Protein 1YX7 (pdb70)

Nearest PDB structures (foldseek):
  1yx7-assembly1_A  TM=1.012E+00  e=3.973E-13  Haemopis marmorata
  1yx8-assembly1_A  TM=9.160E-01  e=2.090E-09  Haemopis marmorata

Structure (mmCIF, N/CA/C/O backbone):
data_1YX7
#
_entry.id   1YX7
#
_cell.length_a   1.000
_cell.length_b   1.000
_cell.length_c   1.000
_cell.angle_alpha   90.00
_cell.angle_beta   90.00
_cell.angle_gamma   90.00
#
_symmetry.space_group_name_H-M   'P 1'
#
loop_
_atom_site.group_PDB
_atom_site.id
_atom_site.type_symbol
_atom_site.label_atom_id
_atom_site.label_alt_id
_atom_site.label_comp_id
_atom_site.label_asym_id
_atom_site.label_entity_id
_atom_site.label_seq_id
_atom_site.pdbx_PDB_ins_code
_atom_site.Cartn_x
_atom_site.Cartn_y
_atom_site.Cartn_z
_atom_site.occupancy
_atom_site.B_iso_or_equiv
_atom_site.auth_seq_id
_atom_site.auth_comp_id
_atom_site.auth_asym_id
_atom_site.auth_atom_id
_atom_site.pdbx_PDB_model_num
ATOM 1 N N . MET A 1 1 ? 111.242 21.903 -5.150 1.00 3.91 1 MET A N 1
ATOM 2 C CA . MET A 1 1 ? 111.182 22.435 -3.763 1.00 3.05 1 MET A CA 1
ATOM 3 C C . MET A 1 1 ? 110.811 21.340 -2.768 1.00 3.02 1 MET A C 1
ATOM 4 O O . MET A 1 1 ? 111.357 21.277 -1.667 1.00 3.52 1 MET A O 1
ATOM 20 N N . ALA A 1 2 ? 109.879 20.479 -3.164 1.00 3.08 2 ALA A N 1
ATOM 21 C CA . ALA A 1 2 ? 109.435 19.387 -2.308 1.00 3.58 2 ALA A CA 1
ATOM 22 C C . ALA A 1 2 ? 110.618 18.708 -1.626 1.00 3.25 2 ALA A C 1
ATOM 23 O O . ALA A 1 2 ? 111.715 18.646 -2.181 1.00 3.61 2 ALA A O 1
ATOM 30 N N . CYS A 1 3 ? 110.387 18.199 -0.420 1.00 3.12 3 CYS A N 1
ATOM 31 C CA . CYS A 1 3 ? 111.434 17.523 0.337 1.00 3.19 3 CYS A CA 1
ATOM 32 C C . CYS A 1 3 ? 112.784 18.201 0.123 1.00 2.69 3 CYS A C 1
ATOM 33 O O . CYS A 1 3 ? 112.852 19.403 -0.133 1.00 2.84 3 CYS A O 1
ATOM 41 N N . LYS A 1 4 ? 113.855 17.422 0.229 1.00 2.76 4 LYS A N 1
ATOM 42 C CA . LYS A 1 4 ? 115.203 17.947 0.046 1.00 2.88 4 LYS A CA 1
ATOM 43 C C . LYS A 1 4 ? 116.198 16.817 -0.201 1.00 2.49 4 LYS A C 1
ATOM 44 O O . LYS A 1 4 ? 115.836 15.760 -0.717 1.00 2.94 4 LYS A O 1
ATOM 63 N N . VAL A 1 5 ? 117.453 17.049 0.170 1.00 2.34 5 VAL A N 1
ATOM 64 C CA . VAL A 1 5 ? 118.500 16.052 -0.011 1.00 2.51 5 VAL A CA 1
ATOM 65 C C . VAL A 1 5 ? 118.857 15.384 1.312 1.00 2.00 5 VAL A C 1
ATOM 66 O O . VAL A 1 5 ? 119.035 16.054 2.329 1.00 2.76 5 VAL A O 1
ATOM 79 N N . LYS A 1 6 ? 118.960 14.059 1.291 1.00 1.42 6 LYS A N 1
ATOM 80 C CA . LYS A 1 6 ? 119.295 13.299 2.489 1.00 1.64 6 LYS A CA 1
ATOM 81 C C . LYS A 1 6 ? 118.846 11.848 2.356 1.00 1.42 6 LYS A C 1
ATOM 82 O O . LYS A 1 6 ? 119.501 10.936 2.861 1.00 1.34 6 LYS A O 1
ATOM 101 N N . ALA A 1 7 ? 117.724 11.641 1.673 1.00 1.47 7 ALA A N 1
ATOM 102 C CA . ALA A 1 7 ? 117.186 10.303 1.472 1.00 1.45 7 ALA A CA 1
ATOM 103 C C . ALA A 1 7 ? 118.102 9.468 0.584 1.00 1.31 7 ALA A C 1
ATOM 104 O O . ALA A 1 7 ? 117.799 8.317 0.272 1.00 1.42 7 ALA A O 1
ATOM 111 N N . GLU A 1 8 ? 119.223 10.056 0.179 1.00 1.15 8 GLU A N 1
ATOM 112 C CA . GLU A 1 8 ? 120.182 9.364 -0.673 1.00 1.08 8 GLU A CA 1
ATOM 113 C C . GLU A 1 8 ? 120.465 7.963 -0.145 1.00 0.95 8 GLU A C 1
ATOM 114 O O . GLU A 1 8 ? 120.916 7.089 -0.884 1.00 0.93 8 GLU A O 1
ATOM 126 N N . LEU A 1 9 ? 120.190 7.758 1.138 1.00 0.92 9 LEU A N 1
ATOM 127 C CA . LEU A 1 9 ? 120.406 6.467 1.771 1.00 0.82 9 LEU A CA 1
ATOM 128 C C . LEU A 1 9 ? 119.374 5.461 1.287 1.00 0.80 9 LEU A C 1
ATOM 129 O O . LEU A 1 9 ? 119.616 4.254 1.280 1.00 0.75 9 LEU A O 1
ATOM 145 N N . GLU A 1 10 ? 118.220 5.975 0.892 1.00 0.87 10 GLU A N 1
ATOM 146 C CA . GLU A 1 10 ? 117.130 5.142 0.410 1.00 0.89 10 GLU A CA 1
ATOM 147 C C . GLU A 1 10 ? 117.458 4.522 -0.946 1.00 0.84 10 GLU A C 1
ATOM 148 O O . GLU A 1 10 ? 116.876 3.508 -1.333 1.00 0.90 10 GLU A O 1
ATOM 160 N N . ALA A 1 11 ? 118.385 5.140 -1.665 1.00 0.82 11 ALA A N 1
ATOM 161 C CA . ALA A 1 11 ? 118.781 4.654 -2.980 1.00 0.82 11 ALA A CA 1
ATOM 162 C C . ALA A 1 11 ? 119.564 3.358 -2.875 1.00 0.73 11 ALA A C 1
ATOM 163 O O . ALA A 1 11 ? 119.211 2.348 -3.486 1.00 0.72 11 ALA A O 1
ATOM 170 N N . ALA A 1 12 ? 120.625 3.399 -2.094 1.00 0.70 12 ALA A N 1
ATOM 171 C CA . ALA A 1 12 ? 121.474 2.237 -1.893 1.00 0.66 12 ALA A CA 1
ATOM 172 C C . ALA A 1 12 ? 120.722 1.136 -1.172 1.00 0.62 12 ALA A C 1
ATOM 173 O O . ALA A 1 12 ? 120.828 -0.037 -1.520 1.00 0.65 12 ALA A O 1
ATOM 180 N N . PHE A 1 13 ? 119.951 1.527 -0.176 1.00 0.62 13 PHE A N 1
ATOM 181 C CA . PHE A 1 13 ? 119.165 0.578 0.593 1.00 0.65 13 PHE A CA 1
ATOM 182 C C . PHE A 1 13 ? 118.143 -0.103 -0.306 1.00 0.71 13 PHE A C 1
ATOM 183 O O . PHE A 1 13 ? 118.091 -1.335 -0.401 1.00 0.74 13 PHE A O 1
ATOM 200 N N . LYS A 1 14 ? 117.337 0.719 -0.969 1.00 0.76 14 LYS A N 1
ATOM 201 C CA . LYS A 1 14 ? 116.309 0.225 -1.871 1.00 0.84 14 LYS A CA 1
ATOM 202 C C . LYS A 1 14 ? 116.939 -0.540 -3.026 1.00 0.84 14 LYS A C 1
ATOM 203 O O . LYS A 1 14 ? 116.286 -1.355 -3.673 1.00 0.92 14 LYS A O 1
ATOM 222 N N . LYS A 1 15 ? 118.218 -0.277 -3.273 1.00 0.79 15 LYS A N 1
ATOM 223 C CA . LYS A 1 15 ? 118.938 -0.951 -4.343 1.00 0.83 15 LYS A CA 1
ATOM 224 C C . LYS A 1 15 ? 119.841 -2.033 -3.770 1.00 0.78 15 LYS A C 1
ATOM 225 O O . LYS A 1 15 ? 120.205 -2.985 -4.459 1.00 0.86 15 LYS A O 1
ATOM 244 N N . LEU A 1 16 ? 120.191 -1.880 -2.498 1.00 0.70 16 LEU A N 1
ATOM 245 C CA . LEU A 1 16 ? 121.042 -2.845 -1.823 1.00 0.73 16 LEU A CA 1
ATOM 246 C C . LEU A 1 16 ? 120.256 -4.109 -1.503 1.00 0.79 16 LEU A C 1
ATOM 247 O O . LEU A 1 16 ? 120.714 -5.216 -1.771 1.00 0.95 16 LEU A O 1
ATOM 263 N N . ASP A 1 17 ? 119.061 -3.945 -0.947 1.00 0.79 17 ASP A N 1
ATOM 264 C CA . ASP A 1 17 ? 118.230 -5.099 -0.626 1.00 0.90 17 ASP A CA 1
ATOM 265 C C . ASP A 1 17 ? 116.766 -4.823 -0.932 1.00 0.98 17 ASP A C 1
ATOM 266 O O . ASP A 1 17 ? 115.896 -5.006 -0.080 1.00 1.67 17 ASP A O 1
ATOM 275 N N . ALA A 1 18 ? 116.498 -4.397 -2.160 1.00 1.10 18 ALA A N 1
ATOM 276 C CA . ALA A 1 18 ? 115.139 -4.118 -2.582 1.00 1.25 18 ALA A CA 1
ATOM 277 C C . ALA A 1 18 ? 114.361 -5.416 -2.699 1.00 1.27 18 ALA A C 1
ATOM 278 O O . ALA A 1 18 ? 113.150 -5.457 -2.483 1.00 1.48 18 ALA A O 1
ATOM 285 N N . ASN A 1 19 ? 115.080 -6.482 -3.033 1.00 1.08 19 ASN A N 1
ATOM 286 C CA . ASN A 1 19 ? 114.480 -7.795 -3.171 1.00 1.10 19 ASN A CA 1
ATOM 287 C C . ASN A 1 19 ? 115.457 -8.893 -2.763 1.00 1.02 19 ASN A C 1
ATOM 288 O O . ASN A 1 19 ? 115.049 -9.993 -2.393 1.00 1.07 19 ASN A O 1
ATOM 299 N N . GLY A 1 20 ? 116.748 -8.586 -2.831 1.00 0.95 20 GLY A N 1
ATOM 300 C CA . GLY A 1 20 ? 117.763 -9.556 -2.462 1.00 0.98 20 GLY A CA 1
ATOM 301 C C . GLY A 1 20 ? 117.401 -10.968 -2.880 1.00 1.07 20 GLY A C 1
ATOM 302 O O . GLY A 1 20 ? 116.500 -11.580 -2.308 1.00 1.16 20 GLY A O 1
ATOM 306 N N . ASP A 1 21 ? 118.108 -11.487 -3.878 1.00 1.14 21 ASP A N 1
ATOM 307 C CA . ASP A 1 21 ? 117.861 -12.832 -4.368 1.00 1.26 21 ASP A CA 1
ATOM 308 C C . ASP A 1 21 ? 119.147 -13.471 -4.877 1.00 1.35 21 ASP A C 1
ATOM 309 O O . ASP A 1 21 ? 119.440 -14.629 -4.577 1.00 1.44 21 ASP A O 1
ATOM 318 N N . GLY A 1 22 ? 119.909 -12.706 -5.646 1.00 1.35 22 GLY A N 1
ATOM 319 C CA . GLY A 1 22 ? 121.157 -13.202 -6.190 1.00 1.45 22 GLY A CA 1
ATOM 320 C C . GLY A 1 22 ? 121.953 -12.103 -6.856 1.00 1.43 22 GLY A C 1
ATOM 321 O O . GLY A 1 22 ? 122.615 -12.329 -7.869 1.00 1.56 22 GLY A O 1
ATOM 325 N N . TYR A 1 23 ? 121.881 -10.905 -6.286 1.00 1.29 23 TYR A N 1
ATOM 326 C CA . TYR A 1 23 ? 122.594 -9.757 -6.830 1.00 1.28 23 TYR A CA 1
ATOM 327 C C . TYR A 1 23 ? 123.387 -9.036 -5.745 1.00 1.17 23 TYR A C 1
ATOM 328 O O . TYR A 1 23 ? 122.820 -8.478 -4.807 1.00 1.23 23 TYR A O 1
ATOM 346 N N . VAL A 1 24 ? 124.705 -9.062 -5.889 1.00 1.10 24 VAL A N 1
ATOM 347 C CA . VAL A 1 24 ? 125.604 -8.425 -4.944 1.00 1.00 24 VAL A CA 1
ATOM 348 C C . VAL A 1 24 ? 125.079 -7.069 -4.505 1.00 0.88 24 VAL A C 1
ATOM 349 O O . VAL A 1 24 ? 124.907 -6.158 -5.315 1.00 0.90 24 VAL A O 1
ATOM 362 N N . THR A 1 25 ? 124.825 -6.951 -3.213 1.00 0.79 25 THR A N 1
ATOM 363 C CA . THR A 1 25 ? 124.314 -5.715 -2.637 1.00 0.69 25 THR A CA 1
ATOM 364 C C . THR A 1 25 ? 124.765 -5.553 -1.190 1.00 0.63 25 THR A C 1
ATOM 365 O O . THR A 1 25 ? 125.633 -6.283 -0.712 1.00 0.66 25 THR A O 1
ATOM 376 N N . ALA A 1 26 ? 124.164 -4.590 -0.496 1.00 0.58 26 ALA A N 1
ATOM 377 C CA . ALA A 1 26 ? 124.498 -4.333 0.900 1.00 0.56 26 ALA A CA 1
ATOM 378 C C . ALA A 1 26 ? 124.498 -5.630 1.696 1.00 0.60 26 ALA A C 1
ATOM 379 O O . ALA A 1 26 ? 125.075 -5.708 2.785 1.00 0.61 26 ALA A O 1
ATOM 386 N N . LEU A 1 27 ? 123.855 -6.653 1.137 1.00 0.65 27 LEU A N 1
ATOM 387 C CA . LEU A 1 27 ? 123.791 -7.952 1.786 1.00 0.73 27 LEU A CA 1
ATOM 388 C C . LEU A 1 27 ? 125.150 -8.291 2.376 1.00 0.72 27 LEU A C 1
ATOM 389 O O . LEU A 1 27 ? 125.260 -9.088 3.306 1.00 0.79 27 LEU A O 1
ATOM 405 N N . GLU A 1 28 ? 126.177 -7.646 1.835 1.00 0.66 28 GLU A N 1
ATOM 406 C CA . GLU A 1 28 ? 127.536 -7.818 2.301 1.00 0.66 28 GLU A CA 1
ATOM 407 C C . GLU A 1 28 ? 127.936 -6.578 3.083 1.00 0.60 28 GLU A C 1
ATOM 408 O O . GLU A 1 28 ? 128.763 -6.627 4.004 1.00 0.62 28 GLU A O 1
ATOM 420 N N . LEU A 1 29 ? 127.306 -5.464 2.719 1.00 0.54 29 LEU A N 1
ATOM 421 C CA . LEU A 1 29 ? 127.550 -4.201 3.392 1.00 0.50 29 LEU A CA 1
ATOM 422 C C . LEU A 1 29 ? 127.328 -4.397 4.876 1.00 0.55 29 LEU A C 1
ATOM 423 O O . LEU A 1 29 ? 128.018 -3.812 5.712 1.00 0.56 29 LEU A O 1
ATOM 439 N N . GLN A 1 30 ? 126.372 -5.261 5.188 1.00 0.63 30 GLN A N 1
ATOM 440 C CA . GLN A 1 30 ? 126.063 -5.587 6.570 1.00 0.72 30 GLN A CA 1
ATOM 441 C C . GLN A 1 30 ? 127.282 -6.228 7.208 1.00 0.74 30 GLN A C 1
ATOM 442 O O . GLN A 1 30 ? 127.652 -5.920 8.343 1.00 0.78 30 GLN A O 1
ATOM 456 N N . THR A 1 31 ? 127.926 -7.092 6.437 1.00 0.73 31 THR A N 1
ATOM 457 C CA . THR A 1 31 ? 129.132 -7.758 6.880 1.00 0.78 31 THR A CA 1
ATOM 458 C C . THR A 1 31 ? 130.231 -6.726 6.975 1.00 0.74 31 THR A C 1
ATOM 459 O O . THR A 1 31 ? 131.038 -6.721 7.907 1.00 0.80 31 THR A O 1
ATOM 470 N N . PHE A 1 32 ? 130.221 -5.820 6.011 1.00 0.66 32 PHE A N 1
ATOM 471 C CA . PHE A 1 32 ? 131.186 -4.738 5.985 1.00 0.64 32 PHE A CA 1
ATOM 472 C C . PHE A 1 32 ? 130.971 -3.855 7.201 1.00 0.68 32 PHE A C 1
ATOM 473 O O . PHE A 1 32 ? 131.914 -3.494 7.911 1.00 0.74 32 PHE A O 1
ATOM 490 N N . MET A 1 33 ? 129.708 -3.535 7.440 1.00 0.70 33 MET A N 1
ATOM 491 C CA . MET A 1 33 ? 129.323 -2.715 8.575 1.00 0.76 33 MET A CA 1
ATOM 492 C C . MET A 1 33 ? 129.573 -3.468 9.869 1.00 0.85 33 MET A C 1
ATOM 493 O O . MET A 1 33 ? 129.968 -2.883 10.877 1.00 0.93 33 MET A O 1
ATOM 507 N N . VAL A 1 34 ? 129.361 -4.776 9.824 1.00 0.85 34 VAL A N 1
ATOM 508 C CA . VAL A 1 34 ? 129.590 -5.617 10.991 1.00 0.96 34 VAL A CA 1
ATOM 509 C C . VAL A 1 34 ? 131.077 -5.879 11.153 1.00 0.98 34 VAL A C 1
ATOM 510 O O . VAL A 1 34 ? 131.591 -5.967 12.268 1.00 1.06 34 VAL A O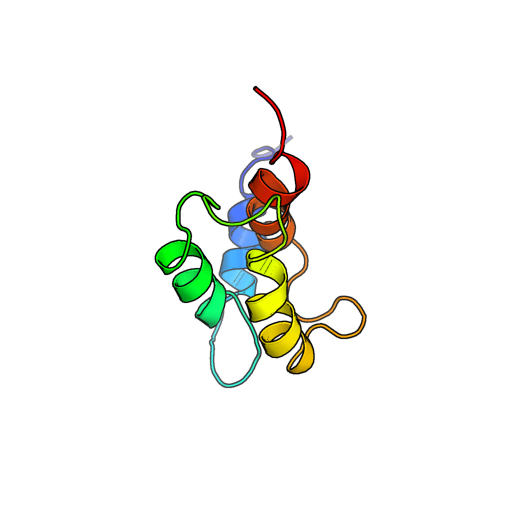 1
ATOM 523 N N . THR A 1 35 ? 131.765 -5.977 10.023 1.00 0.91 35 THR A N 1
ATOM 524 C CA . THR A 1 35 ? 133.201 -6.199 10.021 1.00 0.96 35 THR A CA 1
ATOM 525 C C . THR A 1 35 ? 133.925 -4.895 10.331 1.00 0.92 35 THR A C 1
ATOM 526 O O . THR A 1 35 ? 135.046 -4.895 10.839 1.00 0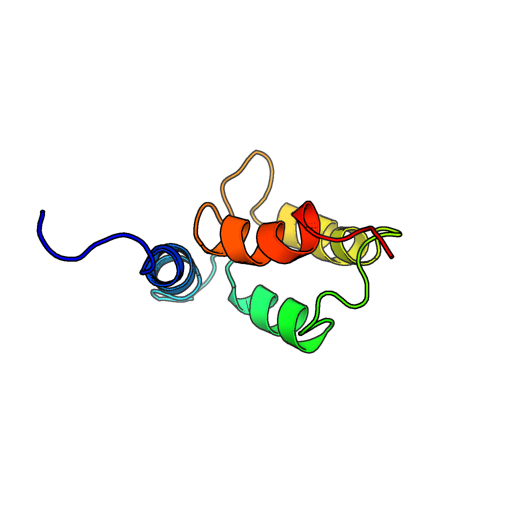.99 35 THR A O 1
ATOM 537 N N . LEU A 1 36 ? 133.261 -3.783 10.027 1.00 0.83 36 LEU A N 1
ATOM 538 C CA . LEU A 1 36 ? 133.814 -2.461 10.275 1.00 0.83 36 LEU A CA 1
ATOM 539 C C . LEU A 1 36 ? 132.707 -1.414 10.291 1.00 0.80 36 LEU A C 1
ATOM 540 O O . LEU A 1 36 ? 132.684 -0.504 9.462 1.00 0.74 36 LEU A O 1
ATOM 556 N N . ASP A 1 37 ? 131.787 -1.558 11.237 1.00 0.90 37 ASP A N 1
ATOM 557 C CA . ASP A 1 37 ? 130.665 -0.633 11.367 1.00 0.95 37 ASP A CA 1
ATOM 558 C C . ASP A 1 37 ? 131.146 0.811 11.389 1.00 1.00 37 ASP A C 1
ATOM 559 O O . ASP A 1 37 ? 130.389 1.734 11.087 1.00 1.06 37 ASP A O 1
ATOM 568 N N . ALA A 1 38 ? 132.408 0.999 11.747 1.00 1.01 38 ALA A N 1
ATOM 569 C CA . ALA A 1 38 ? 132.993 2.332 11.808 1.00 1.09 38 ALA A CA 1
ATOM 570 C C . ALA A 1 38 ? 134.193 2.442 10.876 1.00 0.99 38 ALA A C 1
ATOM 571 O O . ALA A 1 38 ? 135.112 3.224 11.120 1.00 1.07 38 ALA A O 1
ATOM 578 N N . TYR A 1 39 ? 134.179 1.652 9.808 1.00 0.84 39 TYR A N 1
ATOM 579 C CA . TYR A 1 39 ? 135.268 1.660 8.841 1.00 0.81 39 TYR A CA 1
ATOM 580 C C . TYR A 1 39 ? 136.616 1.622 9.551 1.00 0.98 39 TYR A C 1
ATOM 581 O O . TYR A 1 39 ? 137.647 1.956 8.969 1.00 1.04 39 TYR A O 1
ATOM 599 N N . LYS A 1 40 ? 136.599 1.214 10.815 1.00 1.17 40 LYS A N 1
ATOM 600 C CA . LYS A 1 40 ? 137.817 1.134 11.609 1.00 1.42 40 LYS A CA 1
ATOM 601 C C . LYS A 1 40 ? 138.748 0.046 11.081 1.00 1.51 40 LYS A C 1
ATOM 602 O O . LYS A 1 40 ? 139.324 -0.718 11.855 1.00 1.88 40 LYS A O 1
ATOM 621 N N . ALA A 1 41 ? 138.892 -0.020 9.760 1.00 1.58 41 ALA A N 1
ATOM 622 C CA . ALA A 1 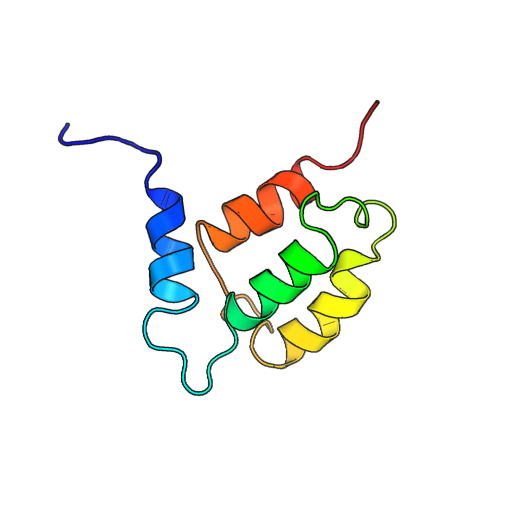41 ? 139.755 -1.018 9.140 1.00 1.99 41 ALA A CA 1
ATOM 623 C C . ALA A 1 41 ? 140.125 -0.632 7.709 1.00 1.75 41 ALA A C 1
ATOM 624 O O . ALA A 1 41 ? 140.578 -1.472 6.932 1.00 2.21 41 ALA A O 1
ATOM 63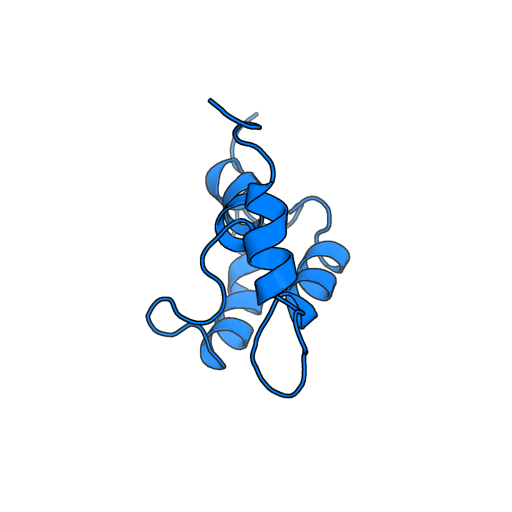1 N N . LEU A 1 42 ? 139.933 0.638 7.364 1.00 1.2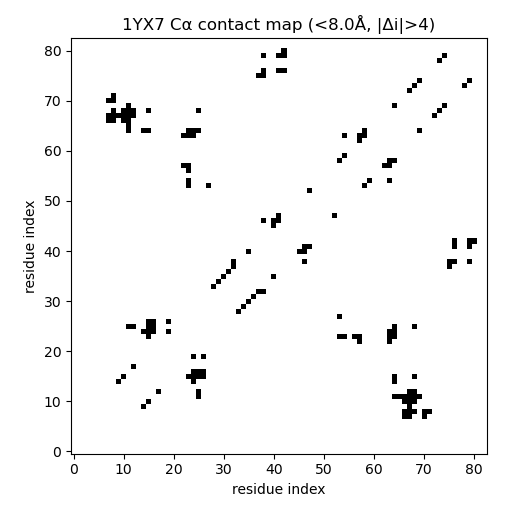8 42 LEU A N 1
ATOM 632 C CA . LEU A 1 42 ? 140.253 1.117 6.028 1.00 1.28 42 LEU A CA 1
ATOM 633 C C . LEU A 1 42 ? 141.691 1.627 5.959 1.00 1.44 42 LEU A C 1
ATOM 634 O O . LEU A 1 42 ? 142.636 0.882 6.220 1.00 2.31 42 LEU A O 1
ATOM 650 N N . SER A 1 43 ? 141.849 2.899 5.607 1.00 1.61 43 SER A N 1
ATOM 651 C CA . SER A 1 43 ? 143.172 3.505 5.507 1.00 2.31 43 SER A CA 1
ATOM 652 C C . SER A 1 43 ? 144.158 2.564 4.829 1.00 2.04 43 SER A C 1
ATOM 653 O O . SER A 1 43 ? 144.398 2.654 3.625 1.00 2.17 43 SER A O 1
ATOM 661 N N . LYS A 1 44 ? 144.728 1.668 5.618 1.00 1.82 44 LYS A N 1
ATOM 662 C CA . LYS A 1 44 ? 145.700 0.705 5.113 1.00 1.83 44 LYS A CA 1
ATOM 663 C C . LYS A 1 44 ? 145.215 0.055 3.826 1.00 1.61 44 LYS A C 1
ATOM 664 O O . LYS A 1 44 ? 145.968 -0.073 2.861 1.00 2.09 44 LYS A O 1
ATOM 683 N N . ASP A 1 45 ? 143.953 -0.345 3.824 1.00 1.45 45 ASP A N 1
ATOM 684 C CA . ASP A 1 45 ? 143.342 -0.983 2.659 1.00 1.52 45 ASP A CA 1
ATOM 685 C C . ASP A 1 45 ? 142.749 -2.339 3.018 1.00 1.34 45 ASP A C 1
ATOM 686 O O . ASP A 1 45 ? 142.531 -3.184 2.149 1.00 1.60 45 ASP A O 1
ATOM 695 N N . LYS A 1 46 ? 142.486 -2.538 4.300 1.00 1.10 46 LYS A N 1
ATOM 696 C CA . LYS A 1 46 ? 141.912 -3.790 4.777 1.00 1.08 46 LYS A CA 1
ATOM 697 C C . LYS A 1 46 ? 140.437 -3.874 4.410 1.00 0.96 46 LYS A C 1
ATOM 698 O O . LYS A 1 46 ? 139.767 -4.865 4.701 1.00 1.20 46 LYS A O 1
ATOM 717 N N . VAL A 1 47 ? 139.939 -2.824 3.767 1.00 0.87 47 VAL A N 1
ATOM 718 C CA . VAL A 1 47 ? 138.545 -2.773 3.355 1.00 0.85 47 VAL A CA 1
ATOM 719 C C . VAL A 1 47 ? 138.368 -3.331 1.947 1.00 0.85 47 VAL A C 1
ATOM 720 O O . VAL A 1 47 ? 137.374 -3.995 1.651 1.00 0.85 47 VAL A O 1
ATOM 733 N N . LYS A 1 48 ? 139.337 -3.054 1.081 1.00 0.97 48 LYS A N 1
ATOM 734 C CA . LYS A 1 48 ? 139.290 -3.524 -0.298 1.00 1.09 48 LYS A CA 1
ATOM 735 C C . LYS A 1 48 ? 139.683 -4.992 -0.392 1.00 1.08 48 LYS A C 1
ATOM 736 O O . LYS A 1 48 ? 139.229 -5.713 -1.280 1.00 1.13 48 LYS A O 1
ATOM 755 N N . GLU A 1 49 ? 140.528 -5.428 0.531 1.00 1.09 49 GLU A N 1
ATOM 756 C CA . GLU A 1 49 ? 140.981 -6.813 0.555 1.00 1.20 49 GLU A CA 1
ATOM 757 C C . GLU A 1 49 ? 139.794 -7.760 0.659 1.00 1.09 49 GLU A C 1
ATOM 758 O O . GLU A 1 49 ? 139.881 -8.929 0.284 1.00 1.18 49 GLU A O 1
ATOM 770 N N . ALA A 1 50 ? 138.685 -7.242 1.171 1.00 0.96 50 ALA A N 1
ATOM 771 C CA . ALA A 1 50 ? 137.472 -8.034 1.325 1.00 0.97 50 ALA A CA 1
ATOM 772 C C . ALA A 1 50 ? 136.435 -7.644 0.283 1.00 0.87 50 ALA A C 1
ATOM 773 O O . ALA A 1 50 ? 135.665 -8.479 -0.193 1.00 0.95 50 ALA A O 1
ATOM 780 N N . SER A 1 51 ? 136.426 -6.368 -0.067 1.00 0.79 51 SER A N 1
ATOM 781 C CA . SER A 1 51 ? 135.492 -5.850 -1.054 1.00 0.81 51 SER A CA 1
ATOM 782 C C . SER A 1 51 ? 135.926 -6.235 -2.461 1.00 0.83 51 SER A C 1
ATOM 783 O O . SER A 1 51 ? 135.096 -6.483 -3.336 1.00 0.90 51 SER A O 1
ATOM 791 N N . ALA A 1 52 ? 137.234 -6.286 -2.665 1.00 0.87 52 ALA A N 1
ATOM 792 C CA . ALA A 1 52 ? 137.791 -6.644 -3.963 1.00 0.95 52 ALA A CA 1
ATOM 793 C C . ALA A 1 52 ? 137.283 -8.003 -4.408 1.00 0.90 52 ALA A C 1
ATOM 794 O O . ALA A 1 52 ? 136.999 -8.222 -5.586 1.00 0.97 52 ALA A O 1
ATOM 801 N N . LYS A 1 53 ? 137.160 -8.904 -3.451 1.00 0.85 53 LYS A N 1
ATOM 802 C CA . LYS A 1 53 ? 136.671 -10.244 -3.721 1.00 0.91 53 LYS A CA 1
ATOM 803 C C . LYS A 1 53 ? 135.159 -10.225 -3.868 1.00 0.94 53 LYS A C 1
ATOM 804 O O . LYS A 1 53 ? 134.584 -10.977 -4.656 1.00 1.03 53 LYS A O 1
ATOM 823 N N . LEU A 1 54 ? 134.529 -9.348 -3.102 1.00 0.95 54 LEU A N 1
ATOM 824 C CA . LEU A 1 54 ? 133.085 -9.199 -3.129 1.00 1.09 54 LEU A CA 1
ATOM 825 C C . LEU A 1 54 ? 132.654 -8.395 -4.346 1.00 1.14 54 LEU A C 1
ATOM 826 O O . LEU A 1 54 ? 131.556 -8.580 -4.872 1.00 1.31 54 LEU A O 1
ATOM 842 N N . ILE A 1 55 ? 133.528 -7.500 -4.783 1.00 1.05 55 ILE A N 1
ATOM 843 C CA . ILE A 1 55 ? 133.248 -6.657 -5.938 1.00 1.19 55 ILE A CA 1
ATOM 844 C C . ILE A 1 55 ? 133.425 -7.426 -7.241 1.00 1.18 55 ILE A C 1
ATOM 845 O O . ILE A 1 55 ? 132.880 -7.049 -8.277 1.00 1.27 55 ILE A O 1
ATOM 861 N N . LYS A 1 56 ? 134.191 -8.506 -7.181 1.00 1.14 56 LYS A N 1
ATOM 862 C CA . LYS A 1 56 ? 134.443 -9.329 -8.353 1.00 1.24 56 LYS A CA 1
ATOM 863 C C . LYS A 1 56 ? 133.194 -10.112 -8.744 1.00 1.23 56 LYS A C 1
ATOM 864 O O . LYS A 1 56 ? 133.134 -10.711 -9.818 1.00 1.34 56 LYS A O 1
ATOM 883 N N . MET A 1 57 ? 132.201 -10.105 -7.862 1.00 1.16 57 MET A N 1
ATOM 884 C CA . MET A 1 57 ? 130.958 -10.815 -8.105 1.00 1.26 57 MET A CA 1
ATOM 885 C C . MET A 1 57 ? 129.894 -9.883 -8.676 1.00 1.31 57 MET A C 1
ATOM 886 O O . MET A 1 57 ? 128.791 -10.316 -9.011 1.00 1.49 57 MET A O 1
ATOM 900 N N . ALA A 1 58 ? 130.229 -8.601 -8.783 1.00 1.27 58 ALA A N 1
ATOM 901 C CA . ALA A 1 58 ? 129.294 -7.613 -9.312 1.00 1.44 58 ALA A CA 1
ATOM 902 C C . ALA A 1 58 ? 129.982 -6.282 -9.604 1.00 1.27 58 ALA A C 1
ATOM 903 O O . ALA A 1 58 ? 129.560 -5.540 -10.491 1.00 1.45 58 ALA A O 1
ATOM 910 N N . ASP A 1 59 ? 131.034 -5.977 -8.850 1.00 1.27 59 ASP A N 1
ATOM 911 C CA . ASP A 1 59 ? 131.764 -4.733 -9.030 1.00 1.45 59 ASP A CA 1
ATOM 912 C C . ASP A 1 59 ? 132.965 -4.923 -9.952 1.00 1.55 59 ASP A C 1
ATOM 913 O O . ASP A 1 59 ? 134.050 -5.296 -9.505 1.00 2.05 59 ASP A O 1
ATOM 922 N N . LYS A 1 60 ? 132.767 -4.658 -11.239 1.00 1.46 60 LYS A N 1
ATOM 923 C CA . LYS A 1 60 ? 133.837 -4.792 -12.222 1.00 1.97 60 LYS A CA 1
ATOM 924 C C . LYS A 1 60 ? 134.069 -3.471 -12.948 1.00 1.89 60 LYS A C 1
ATOM 925 O O . LYS A 1 60 ? 135.178 -3.186 -13.401 1.00 2.23 60 LYS A O 1
ATOM 944 N N . ASN A 1 61 ? 133.015 -2.668 -13.053 1.00 1.60 61 ASN A N 1
ATOM 945 C CA . ASN A 1 61 ? 133.103 -1.376 -13.722 1.00 1.72 61 ASN A CA 1
ATOM 946 C C . ASN A 1 61 ? 132.097 -0.391 -13.137 1.00 1.70 61 ASN A C 1
ATOM 947 O O . ASN A 1 61 ? 131.825 0.657 -13.724 1.00 2.14 61 ASN A O 1
ATOM 958 N N . SER A 1 62 ? 131.547 -0.733 -11.977 1.00 1.68 62 SER A N 1
ATOM 959 C CA . SER A 1 62 ? 130.571 0.122 -11.313 1.00 2.28 62 SER A CA 1
ATOM 960 C C . SER A 1 62 ? 129.151 -0.354 -11.593 1.00 2.49 62 SER A C 1
ATOM 961 O O . SER A 1 62 ? 128.403 0.289 -12.331 1.00 3.39 62 SER A O 1
ATOM 969 N N . ASP A 1 63 ? 128.784 -1.485 -11.000 1.00 1.96 63 ASP A N 1
ATOM 970 C CA . ASP A 1 63 ? 127.458 -2.047 -11.183 1.00 2.47 63 ASP A CA 1
ATOM 971 C C . ASP A 1 63 ? 126.888 -2.552 -9.861 1.00 2.00 63 ASP A C 1
ATOM 972 O O . ASP A 1 63 ? 125.687 -2.449 -9.613 1.00 2.47 63 ASP A O 1
ATOM 981 N N . GLY A 1 64 ? 127.757 -3.098 -9.017 1.00 1.43 64 GLY A N 1
ATOM 982 C CA . GLY A 1 64 ? 127.319 -3.611 -7.732 1.00 1.48 64 GLY A CA 1
ATOM 983 C C . GLY A 1 64 ? 126.439 -2.629 -6.984 1.00 1.16 64 GLY A C 1
ATOM 984 O O . GLY A 1 64 ? 125.232 -2.838 -6.858 1.00 1.23 64 GLY A O 1
ATOM 988 N N . LYS A 1 65 ? 127.044 -1.556 -6.487 1.00 0.97 65 LYS A N 1
ATOM 989 C CA . LYS A 1 65 ? 126.310 -0.536 -5.747 1.00 0.76 65 LYS A CA 1
ATOM 990 C C . LYS A 1 65 ? 126.750 0.863 -6.171 1.00 0.79 65 LYS A C 1
ATOM 991 O O . LYS A 1 65 ? 127.938 1.185 -6.138 1.00 0.87 65 LYS A O 1
ATOM 1010 N N . ILE A 1 66 ? 125.787 1.688 -6.574 1.00 0.80 66 ILE A N 1
ATOM 1011 C CA . ILE A 1 66 ? 126.080 3.050 -7.009 1.00 0.89 66 ILE A CA 1
ATOM 1012 C C . ILE A 1 66 ? 125.056 4.040 -6.462 1.00 0.88 66 ILE A C 1
ATOM 1013 O O . ILE A 1 66 ? 124.036 4.306 -7.097 1.00 1.04 66 ILE A O 1
ATOM 1029 N N . SER A 1 67 ? 125.339 4.584 -5.282 1.00 0.85 67 SER A N 1
ATOM 1030 C CA . SER A 1 67 ? 124.447 5.549 -4.644 1.00 0.87 67 SER A CA 1
ATOM 1031 C C . SER A 1 67 ? 124.791 5.702 -3.168 1.00 0.78 67 SER A C 1
ATOM 1032 O O . SER A 1 67 ? 125.963 5.647 -2.781 1.00 0.75 67 SER A O 1
ATOM 1040 N N . LYS A 1 68 ? 123.770 5.884 -2.336 1.00 0.78 68 LYS A N 1
ATOM 1041 C CA . LYS A 1 68 ? 123.998 6.025 -0.909 1.00 0.77 68 LYS A CA 1
ATOM 1042 C C . LYS A 1 68 ? 125.103 5.079 -0.492 1.00 0.67 68 LYS A C 1
ATOM 1043 O O . LYS A 1 68 ? 125.937 5.397 0.356 1.00 0.65 68 LYS A O 1
ATOM 1062 N N . GLU A 1 69 ? 125.112 3.918 -1.126 1.00 0.64 69 GLU A N 1
ATOM 1063 C CA . GLU A 1 69 ? 126.128 2.914 -0.854 1.00 0.59 69 GLU A CA 1
ATOM 1064 C C . GLU A 1 69 ? 127.499 3.534 -1.014 1.00 0.59 69 GLU A C 1
ATOM 1065 O O . GLU A 1 69 ? 128.326 3.502 -0.107 1.00 0.57 69 GLU A O 1
ATOM 1077 N N . GLU A 1 70 ? 127.712 4.136 -2.164 1.00 0.65 70 GLU A N 1
ATOM 1078 C CA . GLU A 1 70 ? 128.965 4.809 -2.437 1.00 0.69 70 GLU A CA 1
ATOM 1079 C C . GLU A 1 70 ? 129.104 5.972 -1.475 1.00 0.69 70 GLU A C 1
ATOM 1080 O O . GLU A 1 70 ? 130.207 6.372 -1.102 1.00 0.70 70 GLU A O 1
ATOM 1092 N N . PHE A 1 71 ? 127.954 6.488 -1.056 1.00 0.71 71 PHE A N 1
ATOM 1093 C CA . PHE A 1 71 ? 127.903 7.588 -0.113 1.00 0.75 71 PHE A CA 1
ATOM 1094 C C . PHE A 1 71 ? 128.428 7.133 1.232 1.00 0.71 71 PHE A C 1
ATOM 1095 O O . PHE A 1 71 ? 129.369 7.706 1.776 1.00 0.74 71 PHE A O 1
ATOM 1112 N N . LEU A 1 72 ? 127.812 6.081 1.744 1.00 0.65 72 LEU A N 1
ATOM 1113 C CA . LEU A 1 72 ? 128.204 5.507 3.023 1.00 0.64 72 LEU A CA 1
ATOM 1114 C C . LEU A 1 72 ? 129.457 4.656 2.855 1.00 0.58 72 LEU A C 1
ATOM 1115 O O . LEU A 1 72 ? 130.300 4.588 3.749 1.00 0.60 72 LEU A O 1
ATOM 1131 N N . ASN A 1 73 ? 129.575 4.018 1.696 1.00 0.56 73 ASN A N 1
ATOM 1132 C CA . ASN A 1 73 ? 130.728 3.183 1.401 1.00 0.56 73 ASN A CA 1
ATOM 1133 C C . ASN A 1 73 ? 131.943 4.052 1.115 1.00 0.55 73 ASN A C 1
ATOM 1134 O O . ASN A 1 73 ? 133.080 3.666 1.389 1.00 0.57 73 ASN A O 1
ATOM 1145 N N . ALA A 1 74 ? 131.686 5.238 0.580 1.00 0.59 74 ALA A N 1
ATOM 1146 C CA . ALA A 1 74 ? 132.745 6.187 0.273 1.00 0.65 74 ALA A CA 1
ATOM 1147 C C . ALA A 1 74 ? 132.799 7.273 1.339 1.00 0.68 74 ALA A C 1
ATOM 1148 O O . ALA A 1 74 ? 133.802 7.970 1.485 1.00 0.76 74 ALA A O 1
ATOM 1155 N N . ASN A 1 75 ? 131.706 7.401 2.088 1.00 0.70 75 ASN A N 1
ATOM 1156 C CA . ASN A 1 75 ? 131.619 8.391 3.153 1.00 0.84 75 ASN A CA 1
ATOM 1157 C C . ASN A 1 75 ? 132.843 8.318 4.051 1.00 0.82 75 ASN A C 1
ATOM 1158 O O . ASN A 1 75 ? 133.622 9.266 4.145 1.00 0.91 75 ASN A O 1
ATOM 1169 N N . ALA A 1 76 ? 133.004 7.178 4.697 1.00 0.72 76 ALA A N 1
ATOM 1170 C CA . ALA A 1 76 ? 134.134 6.947 5.585 1.00 0.71 76 ALA A CA 1
ATOM 1171 C C . ALA A 1 76 ? 135.384 6.636 4.782 1.00 0.63 76 ALA A C 1
ATOM 1172 O O . ALA A 1 76 ? 136.488 7.058 5.128 1.00 0.69 76 ALA A O 1
ATOM 1179 N N . GLU A 1 77 ? 135.193 5.898 3.701 1.00 0.58 77 GLU A N 1
ATOM 1180 C CA . GLU A 1 77 ? 136.292 5.523 2.825 1.00 0.62 77 GLU A CA 1
ATOM 1181 C C . GLU A 1 77 ? 136.944 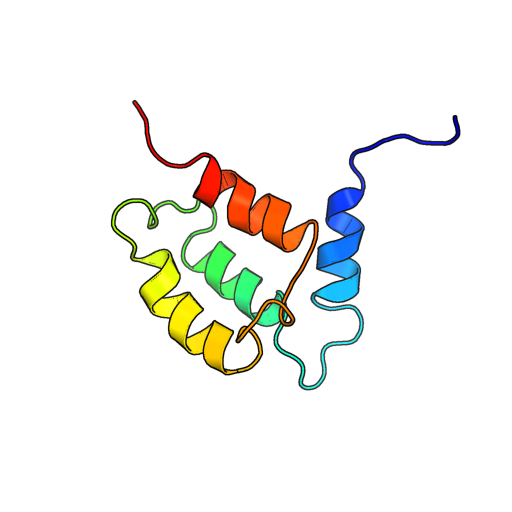6.766 2.236 1.00 0.73 77 GLU A C 1
ATOM 1182 O O . GLU A 1 77 ? 138.167 6.908 2.253 1.00 0.81 77 GLU A O 1
ATOM 1194 N N . LEU A 1 78 ? 136.116 7.670 1.724 1.00 0.80 78 LEU A N 1
ATOM 1195 C CA . LEU A 1 78 ? 136.607 8.909 1.138 1.00 0.98 78 LEU A CA 1
ATOM 1196 C C . LEU A 1 78 ? 136.924 9.925 2.229 1.00 1.05 78 LEU A C 1
ATOM 1197 O O . LEU A 1 78 ? 137.713 10.848 2.025 1.00 1.21 78 LEU A O 1
ATOM 1213 N N . LEU A 1 79 ? 136.302 9.745 3.389 1.00 0.98 79 LEU A N 1
ATOM 1214 C CA . LEU A 1 79 ? 136.512 10.639 4.516 1.00 1.10 79 LEU A CA 1
ATOM 1215 C C . LEU A 1 79 ? 137.633 10.129 5.414 1.00 1.05 79 LEU A C 1
ATOM 1216 O O . LEU A 1 79 ? 138.268 10.902 6.132 1.00 1.17 79 LEU A O 1
ATOM 1232 N N . CYS A 1 80 ? 137.868 8.824 5.367 1.00 0.88 80 CYS A N 1
ATOM 1233 C CA . CYS A 1 80 ? 138.911 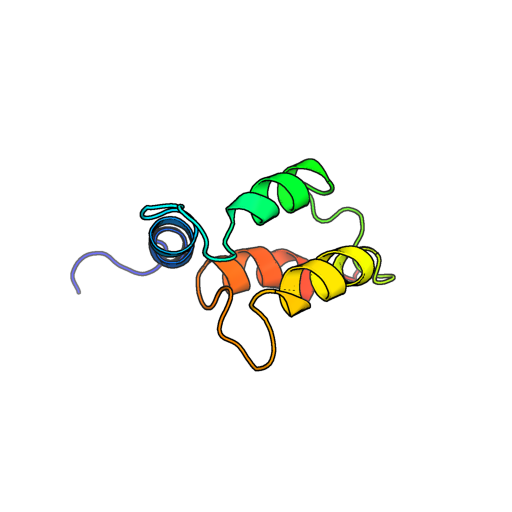8.204 6.175 1.00 0.87 80 CYS A CA 1
ATOM 1234 C C . CYS A 1 80 ? 140.250 8.905 5.969 1.00 0.96 80 CYS A C 1
ATOM 1235 O O . CYS A 1 80 ? 140.477 9.542 4.941 1.00 1.78 80 CYS A O 1
ATOM 1243 N N . GLN A 1 81 ? 141.134 8.781 6.954 1.00 1.35 81 GLN A N 1
ATOM 1244 C CA . GLN A 1 81 ? 142.452 9.402 6.882 1.00 1.88 81 GLN A CA 1
ATOM 1245 C C . GLN A 1 81 ? 142.437 10.788 7.519 1.00 1.73 81 GLN A C 1
ATOM 1246 O O . GLN A 1 81 ? 141.646 11.650 7.136 1.00 2.58 81 GLN A O 1
ATOM 1260 N N . LEU A 1 82 ? 143.317 10.994 8.493 1.00 1.53 82 LEU A N 1
ATOM 1261 C CA . LEU A 1 82 ? 143.406 12.275 9.184 1.00 2.18 82 LEU A CA 1
ATOM 1262 C C . LEU A 1 82 ? 143.833 12.082 10.636 1.00 2.50 82 LEU A C 1
ATOM 1263 O O . LEU A 1 82 ? 144.243 10.991 11.033 1.00 3.21 82 LEU A O 1
ATOM 1279 N N . LYS A 1 83 ? 143.733 13.148 11.424 1.00 2.74 83 LYS A N 1
ATOM 1280 C CA . LYS A 1 83 ? 144.108 13.095 12.832 1.00 3.65 83 LYS A CA 1
ATOM 1281 C C . LYS A 1 83 ? 142.882 13.240 13.728 1.00 4.48 83 LYS A C 1
ATOM 1282 O O . LYS A 1 83 ? 142.290 14.340 13.746 1.00 4.95 83 LYS A O 1
#

Organism: Haemopis marmorata (NCBI:txid38567)

B-factor: mean 1.74, std 1.14, range [0.49, 6.98]

Solvent-accessible surface area: 5950 Å² total; per-residue (Å²): 231,83,108,146,107,136,41,56,63,81,35,0,102,113,63,8,72,67,105,36,145,81,71,23,2,6,97,22,18,88,63,23,88,96,87,8,98,41,64,162,29,19,56,136,62,84,10,91,96,60,27,26,127,37,42,149,109,15,45,145,110,70,85,8,29,78,32,32,11,97,109,23,43,27,34,6,82,122,109,30,143,147,220

Radius of gyration: 13.26 Å; Cα contacts (8 Å, |Δi|>4): 86; chains: 1; bounding box: 36×36×27 Å

InterPro domains:
  IPR002048 EF-hand domain [PF13499] (7-73)
  IPR002048 EF-hand domain [PS50222] (4-39)
  IPR002048 EF-hand domain [PS50222] (46-81)
  IPR002048 EF-hand domain [SM00054] (8-36)
  IPR002048 EF-hand domain [SM00054] (50-78)
  IPR002048 EF-hand domain [cd00051] (8-72)
  IPR011992 EF-hand domain pair [SSF47473] (7-74)
  IPR018247 EF-Hand 1, calcium-binding site [PS00018] (17-29)
  IPR018247 EF-Hand 1, calcium-binding site [PS00018] (59-71)

CATH classification: 1.10.238.10

Foldseek 3Di:
DPDDDDCLLVQLVCVQPVPDDQAQGCVCVVVVCVVCVPVVPPPVNSSCVVVVVSCVSQPDPDGRTDIVCCVVVC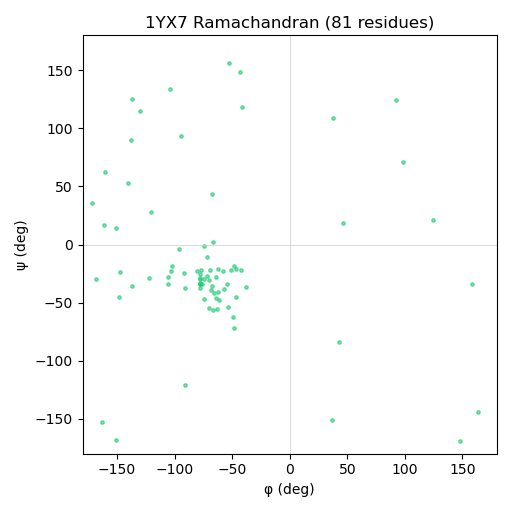VCVVVPDDD

Sequence (83 aa):
MACKVKAELEAAFKKLDANGDGYVTALELQTFMVTLDAYKALSKDKVKEASAKLIKMADKNSDGKISKEEFLNANAELLCQLK

Secondary structure (DSSP, 8-state):
--S-S-THHHHHHHHHSSS-SSS-SHHHHHHHHHHHTT-TTTTTTTTHHHHHHHHTTT-SSS-S--SHHHHHHHHHHHH----